Protein AF-A0A8R1IGZ4-F1 (afdb_monomer_lite)

Sequence (121 aa):
MLRAINSTIAPVRAASAAASTASTASSTSTTSKRNIPNIVLVDAVRTPFAVSGTLYKDLMAVDLQKEAIKALIERTNLPHEHLDHIVCGTVIQEPRTSNIAREASLLAGVPDKASFIYLTG

Secondary structure (DSSP, 8-state):
---------------------------------TTSPPP-------PPP--TTSTTTT--HHHHHHHHHHHHHHHHT--GGG--EEEEE-SS--TT-S-HHHHHHHHTT--TTSEEEEE--

pLDDT: mean 74.35, std 19.9, range [31.28, 94.12]

Foldseek 3Di:
DDDDDDDDDDDDDDDDDDDPPPPPPPPDPDDDDPPDPDDDDPDADADDDDDAPPPCVPPDPLRRLLVRVLVVCVVVVDDLVPAAEFEDEDADDDPVDPASRVSSCVSNVRDPNHDYHYDYD

Organism: Caenorhabditis japonica (NCBI:txid281687)

Radius of gyration: 30.07 Å; chains: 1; bounding box: 52×89×56 Å

InterPro domains:
  IPR016039 Thiolase-like [G3DSA:3.40.47.10] (30-119)
  IPR016039 Thiolase-like [SSF53901] (34-114)
  IPR020616 Thiolase, N-terminal [PF00108] (39-117)

Structure (mmCIF, N/CA/C/O backbone):
data_AF-A0A8R1IGZ4-F1
#
_entry.id   AF-A0A8R1IGZ4-F1
#
loop_
_atom_site.group_PDB
_atom_site.id
_atom_site.type_symbol
_atom_site.label_atom_id
_atom_site.label_alt_id
_atom_site.label_comp_id
_atom_site.label_asym_id
_atom_site.label_entity_id
_atom_site.label_seq_id
_atom_site.pdbx_PDB_ins_code
_atom_site.Cartn_x
_atom_site.Cartn_y
_atom_site.Cartn_z
_atom_site.occupancy
_atom_site.B_iso_or_equiv
_atom_site.auth_seq_id
_atom_site.auth_comp_id
_atom_site.auth_asym_id
_atom_site.auth_atom_id
_atom_site.pdbx_PDB_model_num
ATOM 1 N N . MET A 1 1 ? 26.902 -72.628 39.130 1.00 42.06 1 MET A N 1
ATOM 2 C CA . MET A 1 1 ? 28.308 -72.896 38.750 1.00 42.06 1 MET A CA 1
ATOM 3 C C . MET A 1 1 ? 28.443 -72.568 37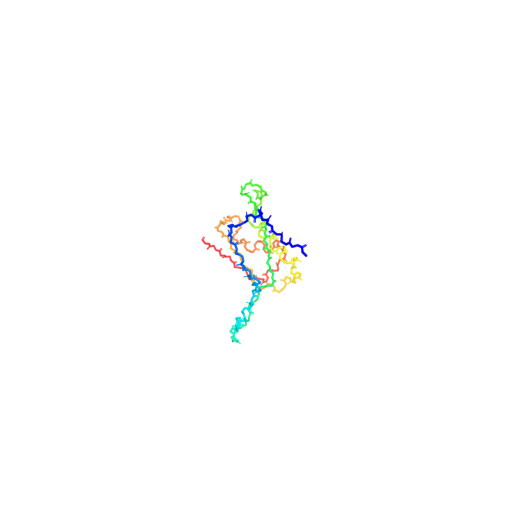.269 1.00 42.06 1 MET A C 1
ATOM 5 O O . MET A 1 1 ? 27.656 -73.110 36.522 1.00 42.06 1 MET A O 1
ATOM 9 N N . LEU A 1 2 ? 29.320 -71.725 36.737 1.00 38.22 2 LEU A N 1
ATOM 10 C CA . LEU A 1 2 ? 30.327 -70.796 37.244 1.00 38.22 2 LEU A CA 1
ATOM 11 C C . LEU A 1 2 ? 30.821 -70.029 35.984 1.00 38.22 2 LEU A C 1
ATOM 13 O O . LEU A 1 2 ? 31.069 -70.683 34.982 1.00 38.22 2 LEU A O 1
ATOM 17 N N . ARG A 1 3 ? 30.944 -68.691 36.061 1.00 33.38 3 ARG A N 1
ATOM 18 C CA . ARG A 1 3 ? 31.902 -67.782 35.362 1.00 33.38 3 ARG A CA 1
ATOM 19 C C . ARG A 1 3 ? 32.203 -68.005 33.855 1.00 33.38 3 ARG A C 1
ATOM 21 O O . ARG A 1 3 ? 32.768 -69.015 33.479 1.00 33.38 3 ARG A O 1
ATOM 28 N N . ALA A 1 4 ? 31.852 -67.100 32.935 1.00 40.25 4 ALA A N 1
ATOM 29 C CA . ALA A 1 4 ? 32.416 -65.756 32.683 1.00 40.25 4 ALA A CA 1
ATOM 30 C C . ALA A 1 4 ? 33.883 -65.732 32.204 1.00 40.25 4 ALA A C 1
ATOM 32 O O . ALA A 1 4 ? 34.766 -65.780 33.052 1.00 40.25 4 ALA A O 1
ATOM 33 N N . ILE A 1 5 ? 34.117 -65.546 30.891 1.00 47.53 5 ILE A N 1
ATOM 34 C CA . ILE A 1 5 ? 35.271 -64.826 30.292 1.00 47.53 5 ILE A CA 1
ATOM 35 C C . ILE A 1 5 ? 34.953 -64.527 28.797 1.00 47.53 5 ILE A C 1
ATOM 37 O O . ILE A 1 5 ? 34.844 -65.461 28.019 1.00 47.53 5 ILE A O 1
ATOM 41 N N . ASN A 1 6 ? 34.517 -63.332 28.370 1.00 33.97 6 ASN A N 1
ATOM 42 C CA . ASN A 1 6 ? 35.238 -62.055 28.197 1.00 33.97 6 ASN A CA 1
ATOM 43 C C . ASN A 1 6 ? 35.821 -61.861 26.772 1.00 33.97 6 ASN A C 1
ATOM 45 O O . ASN A 1 6 ? 36.923 -62.329 26.520 1.00 33.97 6 ASN A O 1
ATOM 49 N N . SER A 1 7 ? 35.130 -61.118 25.886 1.00 38.31 7 SER A N 1
ATOM 50 C CA . SER A 1 7 ? 35.765 -60.243 24.868 1.00 38.31 7 SER A CA 1
ATOM 51 C C . SER A 1 7 ? 34.762 -59.304 24.159 1.00 38.31 7 SER A C 1
ATOM 53 O O . SER A 1 7 ? 34.630 -59.324 22.937 1.00 38.31 7 SER A O 1
ATOM 55 N N . THR A 1 8 ? 34.062 -58.443 24.901 1.00 41.06 8 THR A N 1
ATOM 56 C CA . THR A 1 8 ? 33.462 -57.237 24.299 1.00 41.06 8 THR A CA 1
ATOM 57 C C . THR A 1 8 ? 34.162 -56.032 24.901 1.00 41.06 8 THR A C 1
ATOM 59 O O . THR A 1 8 ? 33.849 -55.600 26.006 1.00 41.06 8 THR A O 1
ATOM 62 N N . ILE A 1 9 ? 35.160 -55.532 24.179 1.00 38.12 9 ILE A N 1
ATOM 63 C CA . ILE A 1 9 ? 35.885 -54.305 24.499 1.00 38.12 9 ILE A CA 1
ATOM 64 C C . ILE A 1 9 ? 35.153 -53.149 23.799 1.00 38.12 9 ILE A C 1
ATOM 66 O O . ILE A 1 9 ? 35.305 -52.940 22.601 1.00 38.12 9 ILE A O 1
ATOM 70 N N . ALA A 1 10 ? 34.340 -52.409 24.549 1.00 44.59 10 ALA A N 1
ATOM 71 C CA . ALA A 1 10 ? 34.232 -50.947 24.412 1.00 44.59 10 ALA A CA 1
ATOM 72 C C . ALA A 1 10 ? 35.273 -50.332 25.393 1.00 44.59 10 ALA A C 1
ATOM 74 O O . ALA A 1 10 ? 35.740 -51.109 26.233 1.00 44.59 10 ALA A O 1
ATOM 75 N N . PRO A 1 11 ? 35.643 -49.023 25.416 1.00 49.69 11 PRO A N 1
ATOM 76 C CA . PRO A 1 11 ? 34.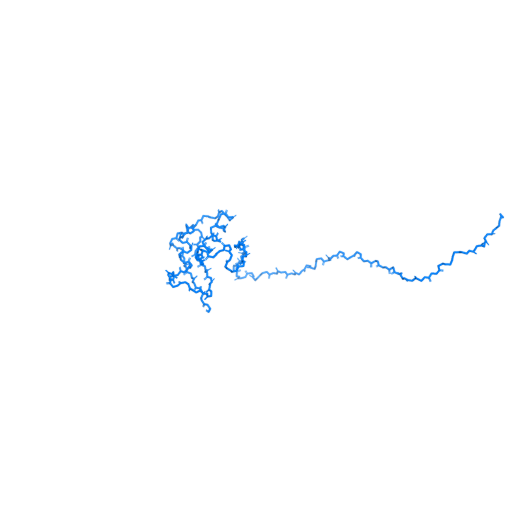872 -47.857 24.941 1.00 49.69 11 PRO A CA 1
ATOM 77 C C . PRO A 1 11 ? 35.686 -46.621 24.451 1.00 49.69 11 PRO A C 1
ATOM 79 O O . PRO A 1 11 ? 36.801 -46.375 24.893 1.00 49.69 11 PRO A O 1
ATOM 82 N N . VAL A 1 12 ? 35.077 -45.724 23.665 1.00 43.19 12 VAL A N 1
ATOM 83 C CA . VAL A 1 12 ? 35.442 -44.284 23.635 1.00 43.19 12 VAL A CA 1
ATOM 84 C C . VAL A 1 12 ? 34.140 -43.494 23.394 1.00 43.19 12 VAL A C 1
ATOM 86 O O . VAL A 1 12 ? 33.557 -43.604 22.327 1.00 43.19 12 VAL A O 1
ATOM 89 N N . ARG A 1 13 ? 33.485 -42.983 24.454 1.00 31.28 13 ARG A N 1
ATOM 90 C CA . ARG A 1 13 ? 33.471 -41.560 24.890 1.00 31.28 13 ARG A CA 1
ATOM 91 C C . ARG A 1 13 ? 32.767 -40.664 23.843 1.00 31.28 13 ARG A C 1
ATOM 93 O O . ARG A 1 13 ? 33.248 -40.565 22.729 1.00 31.28 13 ARG A O 1
ATOM 100 N N . ALA A 1 14 ? 31.638 -40.001 24.100 1.00 35.47 14 ALA A N 1
ATOM 101 C CA . ALA A 1 14 ? 31.243 -39.224 25.278 1.00 35.47 14 ALA A CA 1
ATOM 102 C C . ALA A 1 14 ? 29.694 -39.148 25.380 1.00 35.47 14 ALA A C 1
ATOM 104 O O . ALA A 1 14 ? 29.014 -39.077 24.364 1.00 35.47 14 ALA A O 1
ATOM 105 N N . ALA A 1 15 ? 29.114 -39.387 26.562 1.00 38.91 15 ALA A N 1
ATOM 106 C CA . ALA A 1 15 ? 28.585 -38.368 27.491 1.00 38.91 15 ALA A CA 1
ATOM 107 C C . ALA A 1 15 ? 27.420 -37.544 26.892 1.00 38.91 15 ALA A C 1
ATOM 109 O O . ALA A 1 15 ? 27.626 -36.718 26.016 1.00 38.91 15 ALA A O 1
ATOM 110 N N . SER A 1 16 ? 26.155 -37.853 27.192 1.00 39.03 16 SER A N 1
ATOM 111 C CA . SER A 1 16 ? 25.429 -37.545 28.441 1.00 39.03 16 SER A CA 1
ATOM 112 C C . SER A 1 16 ? 25.278 -36.044 28.721 1.00 39.03 16 SER A C 1
ATOM 114 O O . SER A 1 16 ? 26.231 -35.414 29.167 1.00 39.03 16 SER A O 1
ATOM 116 N N . ALA A 1 17 ? 24.061 -35.533 28.519 1.00 38.81 17 ALA A N 1
ATOM 117 C CA . ALA A 1 17 ? 23.362 -34.496 29.298 1.00 38.81 17 ALA A CA 1
ATOM 118 C C . ALA A 1 17 ? 22.272 -33.914 28.380 1.00 38.81 17 ALA A C 1
ATOM 120 O O . ALA A 1 17 ? 22.564 -33.371 27.325 1.00 38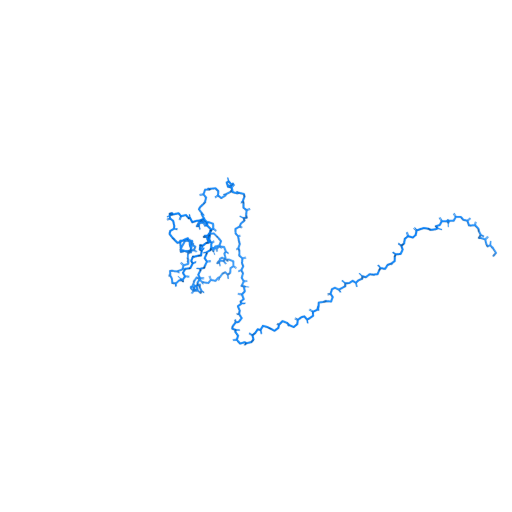.81 17 ALA A O 1
ATOM 121 N N . ALA A 1 18 ? 20.995 -34.209 28.611 1.00 35.88 18 ALA A N 1
ATOM 122 C CA . ALA A 1 18 ? 20.162 -33.437 29.530 1.00 35.88 18 ALA A CA 1
ATOM 123 C C . ALA A 1 18 ? 20.124 -31.946 29.157 1.00 35.88 18 ALA A C 1
ATOM 125 O O . ALA A 1 18 ? 21.031 -31.206 29.511 1.00 35.88 18 ALA A O 1
ATOM 126 N N . ALA A 1 19 ? 19.047 -31.523 28.494 1.00 37.59 19 ALA A N 1
ATOM 127 C CA . ALA A 1 19 ? 18.359 -30.273 28.808 1.00 37.59 19 ALA A CA 1
ATOM 128 C C . ALA A 1 19 ? 17.091 -30.163 27.956 1.00 37.59 19 ALA A C 1
ATOM 130 O O . ALA A 1 19 ? 17.084 -29.657 26.839 1.00 37.59 19 ALA A O 1
ATOM 131 N N . SER A 1 20 ? 15.985 -30.612 28.535 1.00 47.31 20 SER A N 1
ATOM 132 C CA . SER A 1 20 ? 14.718 -29.912 28.405 1.00 47.31 20 SER A CA 1
ATOM 133 C C . SER A 1 20 ? 14.923 -28.457 28.839 1.00 47.31 20 SER A C 1
ATOM 135 O O . SER A 1 20 ? 14.901 -28.155 30.030 1.00 47.31 20 SER A O 1
ATOM 137 N N . THR A 1 21 ? 15.137 -27.553 27.894 1.00 43.84 21 THR A N 1
ATOM 138 C CA . THR A 1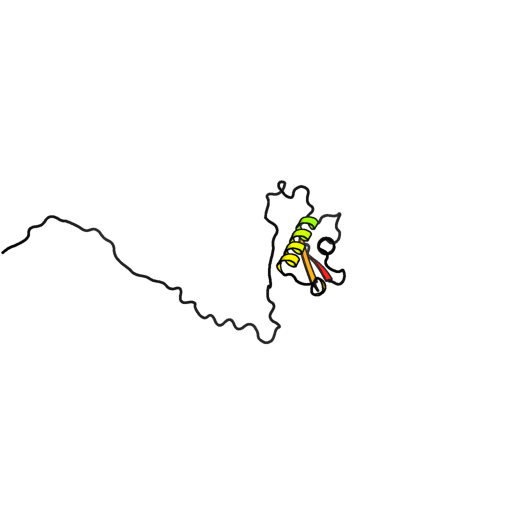 21 ? 14.976 -26.116 28.125 1.00 43.84 21 THR A CA 1
ATOM 139 C C . THR A 1 21 ? 13.654 -25.696 27.514 1.00 43.84 21 THR A C 1
ATOM 141 O O . THR A 1 21 ? 13.569 -25.149 26.419 1.00 43.84 21 THR A O 1
ATOM 144 N N . ALA A 1 22 ? 12.596 -25.973 28.279 1.00 40.06 22 ALA A N 1
ATOM 145 C CA . ALA A 1 22 ? 11.430 -25.113 28.290 1.00 40.06 22 ALA A CA 1
ATOM 146 C C . ALA A 1 22 ? 11.941 -23.673 28.407 1.00 40.06 22 ALA A C 1
ATOM 148 O O . ALA A 1 22 ? 12.613 -23.324 29.380 1.00 40.06 22 ALA A O 1
ATOM 149 N N . SER A 1 23 ? 11.697 -22.858 27.386 1.00 39.72 23 SER A N 1
ATOM 150 C CA . SER A 1 23 ? 11.949 -21.431 27.478 1.00 39.72 23 SER A CA 1
ATOM 151 C C . SER A 1 23 ? 10.976 -20.880 28.512 1.00 39.72 23 SER A C 1
ATOM 153 O O . SER A 1 23 ? 9.799 -20.667 28.221 1.00 39.72 23 SER A O 1
ATOM 155 N N . THR A 1 24 ? 11.466 -20.702 29.736 1.00 38.06 24 THR A N 1
ATOM 156 C CA . THR A 1 24 ? 10.864 -19.845 30.749 1.00 38.06 24 THR A CA 1
ATOM 157 C C . THR A 1 24 ? 10.550 -18.515 30.077 1.00 38.06 24 THR A C 1
ATOM 159 O O . THR A 1 24 ? 11.456 -17.736 29.785 1.00 38.06 24 THR A O 1
ATOM 162 N N . ALA A 1 25 ? 9.273 -18.283 29.774 1.00 49.44 25 ALA A N 1
ATOM 163 C CA . ALA A 1 25 ? 8.789 -16.983 29.357 1.00 49.44 25 ALA A CA 1
ATOM 164 C C . ALA A 1 25 ? 9.035 -16.038 30.534 1.00 49.44 25 ALA A C 1
ATOM 166 O O . ALA A 1 25 ? 8.307 -16.046 31.526 1.00 49.44 25 ALA A O 1
ATOM 167 N N . SER A 1 26 ? 10.129 -15.286 30.457 1.00 37.31 26 SER A N 1
ATOM 168 C CA . SER A 1 26 ? 10.418 -14.210 31.386 1.00 37.31 26 SER A CA 1
ATOM 169 C C . SER A 1 26 ? 9.262 -13.223 31.306 1.00 37.31 26 SER A C 1
ATOM 171 O O . SER A 1 26 ? 9.045 -12.592 30.270 1.00 37.31 26 SER A O 1
ATOM 173 N N . SER A 1 27 ? 8.503 -13.107 32.390 1.00 50.16 27 SER A N 1
ATOM 174 C CA . SER A 1 27 ? 7.488 -12.080 32.574 1.00 50.16 27 SER A CA 1
ATOM 175 C C . SER A 1 27 ? 8.176 -10.717 32.669 1.00 50.16 27 SER A C 1
ATOM 177 O O . SER A 1 27 ? 8.443 -10.208 33.758 1.00 50.16 27 SER A O 1
ATOM 179 N N . THR A 1 28 ? 8.524 -10.140 31.523 1.00 55.12 28 THR A N 1
ATOM 180 C CA . THR A 1 28 ? 8.990 -8.759 31.441 1.00 55.12 28 THR A CA 1
ATOM 181 C C . THR A 1 28 ? 7.773 -7.868 31.634 1.00 55.12 28 THR A C 1
ATOM 183 O O . THR A 1 28 ? 6.848 -7.878 30.826 1.00 55.12 28 THR A O 1
ATOM 186 N N . SER A 1 29 ? 7.743 -7.120 32.734 1.00 52.88 29 SER A N 1
ATOM 187 C CA . SER A 1 29 ? 6.675 -6.173 3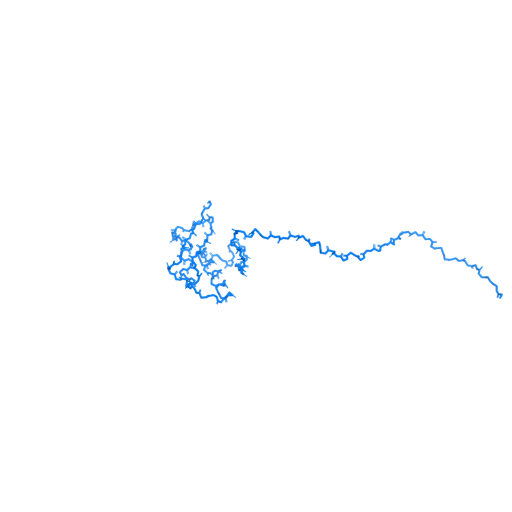3.044 1.00 52.88 29 SER A CA 1
ATOM 188 C C . SER A 1 29 ? 6.626 -5.056 31.995 1.00 52.88 29 SER A C 1
ATOM 190 O O . SER A 1 29 ? 7.345 -4.061 32.098 1.00 52.88 29 SER A O 1
ATOM 192 N N . THR A 1 30 ? 5.782 -5.209 30.978 1.00 58.62 30 THR A N 1
ATOM 193 C CA . THR A 1 30 ? 5.541 -4.196 29.945 1.00 58.62 30 THR A CA 1
ATOM 194 C C . THR A 1 30 ? 4.368 -3.307 30.348 1.00 58.62 30 THR A C 1
ATOM 196 O O . THR A 1 30 ? 3.249 -3.467 29.866 1.00 58.62 30 THR A O 1
ATOM 199 N N . THR A 1 31 ? 4.586 -2.362 31.260 1.00 67.81 31 THR A N 1
ATOM 200 C CA . THR A 1 31 ? 3.603 -1.292 31.492 1.00 67.81 31 THR A CA 1
ATOM 201 C C . THR A 1 31 ? 3.727 -0.241 30.394 1.00 67.81 31 THR A C 1
ATOM 203 O O . THR A 1 31 ? 4.715 0.495 30.354 1.00 67.81 31 THR A O 1
ATOM 206 N N . SER A 1 32 ? 2.728 -0.145 29.512 1.00 74.31 32 SER A N 1
ATOM 207 C CA . SER A 1 32 ? 2.585 1.016 28.630 1.00 74.31 32 SER A CA 1
ATOM 208 C C . SER A 1 32 ? 2.374 2.283 29.475 1.00 74.31 32 SER A C 1
ATOM 210 O O . SER A 1 32 ? 1.817 2.243 30.578 1.00 74.31 32 SER A O 1
ATOM 212 N N . LYS A 1 33 ? 2.888 3.427 29.008 1.00 76.88 33 LYS A N 1
ATOM 213 C CA . LYS A 1 33 ? 2.780 4.706 29.727 1.00 76.88 33 LYS A CA 1
ATOM 214 C C . LYS A 1 33 ? 1.299 5.064 29.904 1.00 76.88 33 LYS A C 1
ATOM 216 O O . LYS A 1 33 ? 0.625 5.381 28.937 1.00 76.88 33 LYS A O 1
ATOM 221 N N . ARG A 1 34 ? 0.812 5.072 31.151 1.00 74.19 34 ARG A N 1
ATOM 222 C CA . ARG A 1 34 ? -0.618 5.242 31.492 1.00 74.19 3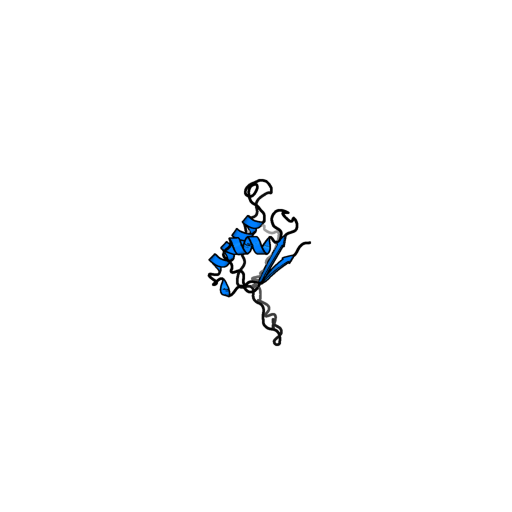4 ARG A CA 1
ATOM 223 C C . ARG A 1 34 ? -1.227 6.617 31.166 1.00 74.19 34 ARG A C 1
ATOM 225 O O . ARG A 1 34 ? -2.423 6.781 31.346 1.00 74.19 34 ARG A O 1
ATOM 232 N N . ASN A 1 35 ? -0.425 7.598 30.741 1.00 82.38 35 ASN A N 1
ATOM 233 C CA . ASN A 1 35 ? -0.865 8.985 30.524 1.00 82.38 35 ASN A CA 1
ATOM 234 C C . ASN A 1 35 ? -0.888 9.403 29.038 1.00 82.38 35 ASN A C 1
ATOM 236 O O . ASN A 1 35 ? -0.948 10.586 28.727 1.00 82.38 35 ASN A O 1
ATOM 240 N N . ILE A 1 36 ? -0.766 8.448 28.112 1.00 87.06 36 ILE A N 1
ATOM 241 C CA . ILE A 1 36 ? -0.850 8.682 26.664 1.00 87.06 36 ILE A CA 1
ATOM 242 C C . ILE A 1 36 ? -1.840 7.651 26.110 1.00 87.06 36 ILE A C 1
ATOM 244 O O . ILE A 1 36 ? -1.783 6.495 26.542 1.00 87.06 36 ILE A O 1
ATOM 248 N N . PRO A 1 37 ? -2.751 8.021 25.191 1.00 86.62 37 PRO A N 1
ATOM 249 C CA . PRO A 1 37 ? -3.591 7.036 24.521 1.00 86.62 37 PRO A CA 1
ATOM 250 C C . PRO A 1 37 ? -2.717 5.984 23.825 1.00 86.62 37 PRO A C 1
ATOM 252 O O . PRO A 1 37 ? -1.743 6.310 23.146 1.00 86.62 37 PRO A O 1
ATOM 255 N N . ASN A 1 38 ? -3.049 4.708 24.016 1.00 87.81 38 ASN A N 1
ATOM 256 C CA . ASN A 1 38 ? -2.317 3.618 23.383 1.00 87.81 38 ASN A CA 1
ATOM 257 C C . ASN A 1 38 ? -2.606 3.611 21.876 1.00 87.81 38 ASN A C 1
ATOM 259 O O . ASN A 1 38 ? -3.764 3.643 21.465 1.00 87.81 38 ASN A O 1
ATOM 263 N N . ILE A 1 39 ? -1.551 3.524 21.069 1.00 89.94 39 ILE A N 1
ATOM 264 C CA . ILE A 1 39 ? -1.643 3.367 19.616 1.00 89.94 39 ILE A CA 1
ATOM 265 C C . ILE A 1 39 ? -1.450 1.888 19.302 1.00 89.94 39 ILE A C 1
ATOM 267 O O . ILE A 1 39 ? -0.496 1.270 19.780 1.00 89.94 39 ILE A O 1
ATOM 271 N N . VAL A 1 40 ? -2.359 1.323 18.513 1.00 91.56 40 VAL A N 1
ATOM 272 C CA . VAL A 1 40 ? -2.347 -0.093 18.140 1.00 91.56 40 VAL A CA 1
ATOM 273 C C . VAL A 1 40 ? -2.329 -0.239 16.624 1.00 91.56 40 VAL A C 1
ATOM 275 O O . VAL A 1 40 ? -2.982 0.521 15.912 1.00 91.56 40 VAL A O 1
ATOM 278 N N . LEU A 1 41 ? -1.576 -1.222 16.130 1.00 91.19 41 LEU A N 1
ATOM 279 C CA . LEU A 1 41 ? -1.632 -1.642 14.734 1.00 91.19 41 LEU A CA 1
ATOM 280 C C . LEU A 1 41 ? -2.737 -2.691 14.604 1.00 91.19 41 LEU A C 1
ATOM 282 O O . LEU A 1 41 ? -2.619 -3.769 15.180 1.00 91.19 41 LEU A O 1
ATOM 286 N N . VAL A 1 42 ? -3.802 -2.360 13.875 1.00 91.38 42 VAL A N 1
ATOM 287 C CA . VAL A 1 42 ? -4.935 -3.274 13.665 1.00 91.38 42 VAL A CA 1
ATOM 288 C C . VAL A 1 42 ? -4.556 -4.360 12.667 1.00 91.38 42 VAL A C 1
ATOM 290 O O . VAL A 1 42 ? -4.664 -5.545 12.968 1.00 91.38 42 VAL A O 1
ATOM 293 N N . ASP A 1 43 ? -4.094 -3.949 11.486 1.00 91.94 43 ASP A N 1
ATOM 294 C CA . ASP A 1 43 ? -3.736 -4.855 10.405 1.00 91.94 43 ASP A CA 1
ATOM 295 C C . ASP A 1 43 ? -2.750 -4.202 9.430 1.00 91.94 43 ASP A C 1
ATOM 297 O O . ASP A 1 43 ? -2.590 -2.979 9.412 1.00 91.94 43 ASP A O 1
ATOM 301 N N . ALA A 1 44 ? -2.087 -5.023 8.619 1.00 92.44 44 ALA A N 1
ATOM 302 C CA . ALA A 1 44 ? -1.159 -4.572 7.594 1.00 92.44 44 ALA A CA 1
ATOM 303 C C . ALA A 1 44 ? -1.200 -5.488 6.368 1.00 92.44 44 ALA A C 1
ATOM 305 O O . ALA A 1 44 ? -1.221 -6.717 6.473 1.00 92.44 44 ALA A O 1
ATOM 306 N N . VAL A 1 45 ? -1.133 -4.875 5.188 1.00 93.56 45 VAL A N 1
ATOM 307 C CA . VAL A 1 45 ? -1.054 -5.569 3.899 1.00 93.56 45 VAL A CA 1
ATOM 308 C C . VAL A 1 45 ? 0.097 -5.017 3.073 1.00 93.56 45 VAL A C 1
ATOM 310 O O . VAL A 1 45 ? 0.579 -3.906 3.293 1.00 93.56 45 VAL A O 1
ATOM 313 N N . ARG A 1 46 ? 0.545 -5.814 2.107 1.00 94.12 46 ARG A N 1
ATOM 314 C CA . ARG A 1 46 ? 1.574 -5.424 1.147 1.00 94.12 46 ARG A CA 1
ATOM 315 C C . ARG A 1 46 ? 1.278 -6.042 -0.207 1.00 94.12 46 ARG A C 1
ATOM 317 O O . ARG A 1 46 ? 0.723 -7.138 -0.277 1.00 94.12 46 ARG A O 1
ATOM 324 N N . THR A 1 47 ? 1.735 -5.389 -1.264 1.00 92.62 47 THR A N 1
ATOM 325 C CA . THR A 1 47 ? 1.785 -6.011 -2.583 1.00 92.62 47 THR A CA 1
ATOM 326 C C . THR A 1 47 ? 2.897 -7.075 -2.623 1.00 92.62 47 THR A C 1
ATOM 328 O O . THR A 1 47 ? 3.891 -6.993 -1.885 1.00 92.62 47 THR A O 1
ATOM 331 N N . PRO A 1 48 ? 2.747 -8.135 -3.433 1.00 92.06 48 PRO A N 1
ATOM 332 C CA . PRO A 1 48 ? 3.827 -9.084 -3.678 1.00 92.06 48 PRO A CA 1
ATOM 333 C C . PRO A 1 48 ? 5.037 -8.375 -4.290 1.00 92.06 48 PRO A C 1
ATOM 335 O O . PRO A 1 48 ? 4.877 -7.577 -5.208 1.00 92.06 48 PRO A O 1
ATOM 338 N N . PHE A 1 49 ? 6.246 -8.677 -3.817 1.00 92.38 49 PHE A N 1
ATOM 339 C CA . PHE A 1 49 ? 7.461 -8.119 -4.405 1.00 92.38 49 PHE A CA 1
ATOM 340 C C . PHE A 1 49 ? 7.782 -8.842 -5.712 1.00 92.38 49 PHE A C 1
ATOM 342 O O . PHE A 1 49 ? 7.852 -10.070 -5.742 1.00 92.38 49 PHE A O 1
ATOM 349 N N . ALA A 1 50 ? 7.990 -8.073 -6.777 1.00 91.00 50 ALA A N 1
ATOM 350 C CA . ALA A 1 50 ? 8.396 -8.575 -8.081 1.00 91.00 50 ALA A CA 1
ATOM 351 C C . ALA A 1 50 ? 9.693 -7.894 -8.520 1.00 91.00 50 ALA A C 1
ATOM 353 O O . ALA A 1 50 ? 10.002 -6.781 -8.091 1.00 91.00 50 ALA A O 1
ATOM 354 N N . VAL A 1 51 ? 10.447 -8.563 -9.390 1.00 92.12 51 VAL A N 1
ATOM 355 C CA . VAL A 1 51 ? 11.666 -7.995 -9.975 1.00 92.12 51 VAL A CA 1
ATOM 356 C C . VAL A 1 51 ? 11.283 -6.842 -10.905 1.00 92.12 51 VAL A C 1
ATOM 358 O O . VAL A 1 51 ? 10.367 -6.980 -11.722 1.00 92.12 51 VAL A O 1
ATOM 361 N N . SER A 1 52 ? 11.979 -5.709 -10.801 1.00 87.19 52 SER A N 1
ATOM 362 C CA . SER A 1 52 ? 11.757 -4.552 -11.673 1.00 87.19 52 SER A CA 1
ATOM 363 C C . SER A 1 52 ? 11.815 -4.951 -13.151 1.00 87.19 52 SER A C 1
ATOM 365 O O . SER A 1 52 ? 12.712 -5.679 -13.569 1.00 87.19 52 SER A O 1
ATOM 367 N N . GLY A 1 53 ? 10.840 -4.492 -13.938 1.00 85.94 53 GLY A N 1
ATOM 368 C CA . GLY A 1 53 ? 10.719 -4.831 -15.362 1.00 85.94 53 GLY A CA 1
ATOM 369 C C . GLY A 1 53 ? 9.988 -6.145 -15.666 1.00 85.94 53 GLY A C 1
ATOM 370 O O . GLY A 1 53 ? 9.866 -6.501 -16.835 1.00 85.94 53 GLY A O 1
ATOM 371 N N . THR A 1 54 ? 9.480 -6.856 -14.651 1.00 90.94 54 THR A N 1
ATOM 372 C CA . THR A 1 54 ? 8.698 -8.091 -14.844 1.00 90.94 54 THR A CA 1
ATOM 373 C C . THR A 1 54 ? 7.187 -7.838 -14.735 1.00 90.94 54 THR A C 1
ATOM 375 O O . THR A 1 54 ? 6.595 -7.259 -15.642 1.00 90.94 54 THR A O 1
ATOM 378 N N . LEU A 1 55 ? 6.556 -8.248 -13.630 1.00 89.12 55 LEU A N 1
ATOM 379 C CA . LEU A 1 55 ? 5.100 -8.298 -13.443 1.00 89.12 55 LEU A CA 1
ATOM 380 C C . LEU A 1 55 ? 4.427 -6.921 -13.389 1.00 89.12 55 LEU A C 1
ATOM 382 O O . LEU A 1 55 ? 3.286 -6.789 -13.812 1.00 89.12 55 LEU A O 1
ATOM 386 N N . TYR A 1 56 ? 5.125 -5.898 -12.890 1.00 89.81 56 TYR A N 1
ATOM 387 C CA . TYR A 1 56 ? 4.568 -4.552 -12.698 1.00 89.81 56 TYR A CA 1
ATOM 388 C C . TYR A 1 56 ? 5.106 -3.526 -13.697 1.00 89.81 56 TYR A C 1
ATOM 390 O O . TYR A 1 56 ? 5.055 -2.332 -13.433 1.00 89.81 56 TYR A O 1
ATOM 398 N N . LYS A 1 57 ? 5.665 -3.971 -14.828 1.00 88.50 57 LYS A N 1
ATOM 399 C CA . LYS A 1 57 ? 6.325 -3.072 -15.788 1.00 88.50 57 LYS A CA 1
ATOM 400 C C . LYS A 1 57 ? 5.377 -2.030 -16.404 1.00 88.50 57 LYS A C 1
ATOM 402 O O . LYS A 1 57 ? 5.819 -0.936 -16.725 1.00 88.50 57 LYS A O 1
ATOM 407 N N . ASP A 1 58 ? 4.103 -2.391 -16.564 1.00 90.06 58 ASP A N 1
ATOM 408 C CA . ASP A 1 58 ? 3.083 -1.563 -17.218 1.00 90.06 58 ASP A CA 1
ATOM 409 C C . ASP A 1 58 ? 2.220 -0.798 -16.196 1.00 90.06 58 ASP A C 1
ATOM 411 O O . ASP A 1 58 ? 1.321 -0.057 -16.586 1.00 90.06 58 ASP A O 1
ATOM 415 N N . LEU A 1 59 ? 2.466 -0.987 -14.892 1.00 88.50 59 LEU A N 1
ATOM 416 C CA . LEU A 1 59 ? 1.706 -0.349 -13.817 1.00 88.50 59 LEU A CA 1
ATOM 417 C C . LEU A 1 59 ? 2.437 0.875 -13.278 1.00 88.50 59 LEU A C 1
ATOM 419 O O . LEU A 1 59 ? 3.662 0.881 -13.135 1.00 88.50 59 LEU A O 1
ATOM 423 N N . MET A 1 60 ? 1.666 1.893 -12.906 1.00 87.69 60 MET A N 1
ATOM 424 C CA . MET A 1 60 ? 2.202 3.071 -12.238 1.00 87.69 60 MET A CA 1
ATOM 425 C C . MET A 1 60 ? 2.342 2.819 -10.731 1.00 87.69 60 MET A C 1
ATOM 427 O O . MET A 1 60 ? 1.660 1.976 -10.143 1.00 87.69 60 MET A O 1
ATOM 431 N N . ALA A 1 61 ? 3.194 3.604 -10.065 1.00 87.50 61 ALA A N 1
ATOM 432 C CA . ALA A 1 61 ? 3.335 3.544 -8.608 1.00 87.50 61 ALA A CA 1
ATOM 433 C C . ALA A 1 61 ? 1.997 3.795 -7.883 1.00 87.50 61 ALA A C 1
ATOM 435 O O . ALA A 1 61 ? 1.724 3.175 -6.856 1.00 87.50 61 ALA A O 1
ATOM 436 N N . VAL A 1 62 ? 1.143 4.655 -8.453 1.00 89.69 62 VAL A N 1
ATOM 437 C CA . VAL A 1 62 ? -0.213 4.924 -7.952 1.00 89.69 62 VAL A CA 1
ATOM 438 C C . VAL A 1 62 ? -1.092 3.676 -8.004 1.00 89.69 62 VAL A C 1
ATOM 440 O O . VAL A 1 62 ? -1.802 3.405 -7.041 1.00 89.69 62 VAL A O 1
ATOM 443 N N . ASP A 1 63 ? -1.011 2.877 -9.070 1.00 90.50 63 ASP A N 1
ATOM 444 C CA . ASP A 1 63 ? -1.830 1.668 -9.216 1.00 90.50 63 ASP A CA 1
ATOM 445 C C . ASP A 1 63 ? -1.472 0.619 -8.162 1.00 90.50 63 ASP A C 1
ATOM 447 O O . ASP A 1 63 ? -2.353 -0.005 -7.567 1.00 90.50 63 ASP A O 1
ATOM 451 N N . LEU A 1 64 ? -0.174 0.468 -7.882 1.00 91.00 64 LEU A N 1
ATOM 452 C CA . LEU A 1 64 ? 0.314 -0.426 -6.833 1.00 91.00 64 LEU A CA 1
ATOM 453 C C . LEU A 1 64 ? -0.130 0.038 -5.441 1.00 91.00 64 LEU A C 1
ATOM 455 O O . LEU A 1 64 ? -0.505 -0.788 -4.607 1.00 91.00 64 LEU A O 1
ATOM 459 N N . GLN A 1 65 ? -0.110 1.348 -5.185 1.00 89.94 65 GLN A N 1
ATOM 460 C CA . GLN A 1 65 ? -0.578 1.904 -3.915 1.00 89.94 65 GLN A CA 1
ATOM 461 C C . GLN A 1 65 ? -2.091 1.778 -3.749 1.00 89.94 65 GLN A C 1
ATOM 463 O O . GLN A 1 65 ? -2.545 1.366 -2.683 1.00 89.94 65 GLN A O 1
ATOM 468 N N . LYS A 1 66 ? -2.865 2.058 -4.802 1.00 91.44 66 LYS A N 1
ATOM 469 C CA . LYS A 1 66 ? -4.317 1.849 -4.835 1.00 91.44 66 LYS A CA 1
ATOM 470 C C . LYS A 1 66 ? -4.660 0.416 -4.449 1.00 91.44 66 LYS A C 1
ATOM 472 O O . LYS A 1 66 ? -5.533 0.200 -3.615 1.00 91.44 66 LYS A O 1
ATOM 477 N N . GLU A 1 67 ? -3.972 -0.561 -5.038 1.00 92.75 67 GLU A N 1
ATOM 478 C CA . GLU A 1 67 ? -4.244 -1.971 -4.763 1.00 92.75 67 GLU A CA 1
ATOM 479 C C . GLU A 1 67 ? -3.904 -2.358 -3.320 1.00 92.75 67 GLU A C 1
ATOM 481 O O . GLU A 1 67 ? -4.665 -3.079 -2.678 1.00 92.75 67 GLU A O 1
ATOM 486 N N . ALA A 1 68 ? -2.812 -1.818 -2.769 1.00 92.12 68 ALA A N 1
ATOM 487 C CA . ALA A 1 68 ? -2.471 -2.010 -1.362 1.00 92.12 68 ALA A CA 1
ATOM 488 C C . ALA A 1 68 ? -3.533 -1.416 -0.419 1.00 92.12 68 ALA A C 1
ATOM 490 O O . ALA A 1 68 ? -3.947 -2.080 0.531 1.00 92.12 68 ALA A O 1
ATOM 491 N N . ILE A 1 69 ? -3.998 -0.190 -0.685 1.00 90.31 69 ILE A N 1
ATOM 492 C CA . ILE A 1 69 ? -5.026 0.483 0.125 1.00 90.31 69 ILE A CA 1
ATOM 493 C C . ILE A 1 69 ? -6.352 -0.279 0.039 1.00 90.31 69 ILE A C 1
ATOM 495 O O . ILE A 1 69 ? -6.961 -0.574 1.066 1.00 90.31 69 ILE A O 1
ATOM 499 N N . LYS A 1 70 ? -6.769 -0.664 -1.170 1.00 91.38 70 LYS A N 1
ATOM 500 C CA . LYS A 1 70 ? -7.999 -1.430 -1.398 1.00 91.38 70 LYS A CA 1
ATOM 501 C C . LYS A 1 70 ? -7.975 -2.764 -0.654 1.00 91.38 70 LYS A C 1
ATOM 503 O O . LYS A 1 70 ? -8.914 -3.066 0.074 1.00 91.38 70 LYS A O 1
ATOM 508 N N . ALA A 1 71 ? -6.874 -3.510 -0.749 1.00 92.50 71 ALA A N 1
ATOM 509 C CA . ALA A 1 71 ? -6.713 -4.773 -0.033 1.00 92.50 71 ALA A CA 1
ATOM 510 C C . ALA A 1 71 ? -6.742 -4.594 1.497 1.00 92.50 71 ALA A C 1
ATOM 512 O O . ALA A 1 71 ? -7.248 -5.464 2.205 1.00 92.50 71 ALA A O 1
ATOM 513 N N . LEU A 1 72 ? -6.223 -3.475 2.022 1.00 91.25 72 LEU A N 1
ATOM 514 C CA . LEU A 1 72 ? -6.278 -3.175 3.456 1.00 91.25 72 LEU A CA 1
ATOM 515 C C . LEU A 1 72 ? -7.719 -2.940 3.910 1.00 91.25 72 LEU A C 1
ATOM 517 O O . LEU A 1 72 ? -8.141 -3.489 4.929 1.00 91.25 72 LEU A O 1
ATOM 521 N N . ILE A 1 73 ? -8.472 -2.142 3.151 1.00 89.69 73 ILE A N 1
ATOM 522 C CA . ILE A 1 73 ? -9.872 -1.823 3.448 1.00 89.69 73 ILE A CA 1
ATOM 523 C C . ILE A 1 73 ? -10.730 -3.089 3.358 1.00 89.69 73 ILE A C 1
ATOM 525 O O . ILE A 1 73 ? -11.495 -3.373 4.276 1.00 89.69 73 ILE A O 1
ATOM 529 N N . GLU A 1 74 ? -10.548 -3.897 2.311 1.00 90.81 74 GLU A N 1
ATOM 530 C CA . GLU A 1 74 ? -11.262 -5.168 2.132 1.00 90.81 74 GLU A CA 1
ATOM 531 C C . GLU A 1 74 ? -10.987 -6.151 3.279 1.00 90.81 74 GLU A C 1
ATOM 533 O O . GLU A 1 74 ? -11.904 -6.811 3.766 1.00 90.81 74 GLU A O 1
ATOM 538 N N . ARG A 1 75 ? -9.737 -6.233 3.748 1.00 91.75 75 ARG A N 1
ATOM 539 C CA . ARG A 1 75 ? -9.345 -7.157 4.819 1.00 91.75 75 ARG A CA 1
ATOM 540 C C . ARG A 1 75 ? -9.798 -6.697 6.206 1.00 91.75 75 ARG A C 1
ATOM 542 O O . ARG A 1 75 ? -10.152 -7.530 7.037 1.00 91.75 75 ARG A O 1
ATOM 549 N N . THR A 1 76 ? -9.797 -5.390 6.453 1.00 89.25 76 THR A N 1
ATOM 550 C CA . THR A 1 76 ? -10.235 -4.808 7.733 1.00 89.25 76 THR A CA 1
ATOM 551 C C . THR A 1 76 ? -11.748 -4.594 7.806 1.00 89.25 76 THR A C 1
ATOM 553 O O . THR A 1 76 ? -12.282 -4.457 8.906 1.00 89.25 76 THR A O 1
ATOM 556 N N . ASN A 1 77 ? -12.443 -4.602 6.661 1.00 87.50 77 ASN A N 1
ATOM 557 C CA . ASN A 1 77 ? -13.881 -4.356 6.521 1.00 87.50 77 ASN A CA 1
ATOM 558 C C . ASN A 1 77 ? -14.345 -3.072 7.243 1.00 87.50 77 ASN A C 1
ATOM 560 O O . ASN A 1 77 ? -15.437 -3.013 7.811 1.00 87.50 77 ASN A O 1
ATOM 564 N N . LEU A 1 78 ? -13.479 -2.054 7.265 1.00 83.56 78 LEU A N 1
ATOM 565 C CA . LEU A 1 78 ? -13.754 -0.770 7.900 1.00 83.56 78 LEU A CA 1
ATOM 566 C C . LEU A 1 78 ? -14.529 0.140 6.940 1.00 83.56 78 LEU A C 1
ATOM 568 O O . LEU A 1 78 ? -14.192 0.207 5.755 1.00 83.56 78 LEU A O 1
ATOM 572 N N . PRO A 1 79 ? -15.539 0.885 7.423 1.00 83.62 79 PRO A N 1
ATOM 573 C CA . PRO A 1 79 ? -16.202 1.881 6.600 1.00 83.62 79 PRO A CA 1
ATOM 574 C C . PRO A 1 79 ? -15.237 3.038 6.314 1.00 83.62 79 PRO A C 1
ATOM 576 O O . PRO A 1 79 ? -14.516 3.509 7.196 1.00 83.62 79 PRO A O 1
ATOM 579 N N . HIS A 1 80 ? -15.261 3.525 5.075 1.00 79.62 80 HIS A N 1
ATOM 580 C CA . HIS A 1 80 ? -14.341 4.554 4.587 1.00 79.62 80 HIS A CA 1
ATOM 581 C C . HIS A 1 80 ? -14.404 5.879 5.374 1.00 79.62 80 HIS A C 1
ATOM 583 O O . HIS A 1 80 ? -13.461 6.662 5.339 1.00 79.62 80 HIS A O 1
ATOM 589 N N . GLU A 1 81 ? -15.495 6.131 6.103 1.00 82.12 81 GLU A N 1
ATOM 590 C CA . GLU A 1 81 ? -15.707 7.342 6.908 1.00 82.12 81 GLU A CA 1
ATOM 591 C C . GLU A 1 81 ? -14.823 7.428 8.160 1.00 82.12 81 GLU A C 1
ATOM 593 O O . GLU A 1 81 ? -14.645 8.519 8.696 1.00 82.12 81 GLU A O 1
ATOM 598 N N . HIS A 1 82 ? -14.268 6.308 8.635 1.00 83.50 82 HIS A N 1
ATOM 599 C CA . HIS A 1 82 ? -13.380 6.287 9.805 1.00 83.50 82 HIS A CA 1
ATOM 600 C C . HIS A 1 82 ? -11.906 6.558 9.463 1.00 83.50 82 HIS A C 1
ATOM 602 O O . HIS A 1 82 ? -11.058 6.547 10.354 1.00 83.50 82 HIS A O 1
ATOM 608 N N . LEU A 1 83 ? -11.578 6.775 8.186 1.00 84.06 83 LEU A N 1
ATOM 609 C CA . LEU A 1 83 ? -10.217 7.079 7.751 1.00 84.06 83 LEU A CA 1
ATOM 610 C C . LEU A 1 83 ? -9.973 8.593 7.790 1.00 84.06 83 LEU A C 1
ATOM 612 O O . LEU A 1 83 ? -10.328 9.313 6.861 1.00 84.06 83 LEU A O 1
ATOM 616 N N . ASP A 1 84 ? -9.330 9.072 8.855 1.00 87.44 84 ASP A N 1
ATOM 617 C CA . ASP A 1 84 ? -9.008 10.499 9.005 1.00 87.44 84 ASP A CA 1
ATOM 618 C C . ASP A 1 84 ? -7.751 10.912 8.227 1.00 87.44 84 ASP A C 1
ATOM 620 O O . ASP A 1 84 ? -7.683 12.006 7.663 1.00 87.44 84 ASP A O 1
ATOM 624 N N . HIS A 1 85 ? -6.741 10.039 8.199 1.00 86.69 85 HIS A N 1
ATOM 625 C CA . HIS A 1 85 ? -5.420 10.345 7.659 1.00 86.69 85 HIS A CA 1
ATOM 626 C C . HIS A 1 85 ? -4.875 9.203 6.808 1.00 86.69 85 HIS A C 1
ATOM 628 O O . HIS A 1 85 ? -4.835 8.054 7.249 1.00 86.69 85 HIS A O 1
ATOM 634 N N . ILE A 1 86 ? -4.373 9.545 5.620 1.00 87.25 86 ILE A N 1
ATOM 635 C CA . ILE A 1 86 ? -3.619 8.625 4.767 1.00 87.25 86 ILE A CA 1
ATOM 636 C C . ILE A 1 86 ? -2.255 9.236 4.486 1.00 87.25 86 ILE A C 1
ATOM 638 O O . ILE A 1 86 ? -2.138 10.364 3.999 1.00 87.25 86 ILE A O 1
ATOM 642 N N . VAL A 1 87 ? -1.218 8.471 4.815 1.00 88.56 87 VAL A N 1
ATOM 643 C CA . VAL A 1 87 ? 0.173 8.857 4.611 1.00 88.56 87 VAL A CA 1
ATOM 644 C C . VAL A 1 87 ? 0.812 7.856 3.664 1.00 88.56 87 VAL A C 1
ATOM 646 O O . VAL A 1 87 ? 0.868 6.664 3.969 1.00 88.56 87 VAL A O 1
ATOM 649 N N . CYS A 1 88 ? 1.311 8.337 2.528 1.00 87.50 88 CYS A N 1
ATOM 650 C CA . CYS A 1 88 ? 2.053 7.508 1.580 1.00 87.50 88 CYS A CA 1
ATOM 651 C C . CYS A 1 88 ? 3.466 8.061 1.394 1.00 87.50 88 CYS A C 1
ATOM 653 O O . CYS A 1 88 ? 3.663 9.268 1.246 1.00 87.50 88 CYS A O 1
ATOM 655 N N . GLY A 1 89 ? 4.447 7.159 1.390 1.00 87.25 89 GLY A N 1
ATOM 656 C CA . GLY A 1 89 ? 5.838 7.471 1.082 1.00 87.25 89 GLY A CA 1
ATOM 657 C C . GLY A 1 89 ? 6.246 6.833 -0.238 1.00 87.25 89 GLY A C 1
ATOM 658 O O . GLY A 1 89 ? 5.991 5.650 -0.465 1.00 87.25 89 GLY A O 1
ATOM 659 N N . THR A 1 90 ? 6.895 7.601 -1.106 1.00 86.00 90 THR A N 1
ATOM 660 C CA . THR A 1 90 ? 7.622 7.064 -2.265 1.00 86.00 90 THR A CA 1
ATOM 661 C C . THR A 1 90 ? 8.810 7.960 -2.576 1.00 86.00 90 THR A C 1
ATOM 663 O O . THR A 1 90 ? 8.788 9.165 -2.335 1.00 86.00 90 THR A O 1
ATOM 666 N N . VAL A 1 91 ? 9.869 7.331 -3.077 1.00 88.12 91 VAL A N 1
ATOM 667 C CA . VAL A 1 91 ? 11.152 7.984 -3.348 1.00 88.12 91 VAL A CA 1
ATOM 668 C C . VAL A 1 91 ? 11.157 8.582 -4.752 1.00 88.12 91 VAL A C 1
ATOM 670 O O . VAL A 1 91 ? 11.511 9.739 -4.940 1.00 88.12 91 VAL A O 1
ATOM 673 N N . ILE A 1 92 ? 10.724 7.807 -5.750 1.00 84.62 92 ILE A N 1
ATOM 674 C CA . ILE A 1 92 ? 10.637 8.269 -7.136 1.00 84.62 92 ILE A CA 1
ATOM 675 C C . ILE A 1 92 ? 9.221 8.784 -7.361 1.00 84.62 92 ILE A C 1
ATOM 677 O O . ILE A 1 92 ? 8.251 8.028 -7.259 1.00 84.62 92 ILE A O 1
ATOM 681 N N . GLN A 1 93 ? 9.114 10.083 -7.630 1.00 80.12 93 GLN A N 1
ATOM 682 C CA . GLN A 1 93 ? 7.843 10.713 -7.953 1.00 80.12 93 GLN A CA 1
ATOM 683 C C . GLN A 1 93 ? 7.545 10.574 -9.437 1.00 80.12 93 GLN A C 1
ATOM 685 O O . GLN A 1 93 ? 8.414 10.788 -10.282 1.00 80.12 93 GLN A O 1
ATOM 690 N N . GLU A 1 94 ? 6.289 10.283 -9.742 1.00 80.44 94 GLU A N 1
ATOM 691 C CA . GLU A 1 94 ? 5.785 10.332 -11.102 1.00 80.44 94 GLU A CA 1
ATOM 692 C C . GLU A 1 94 ? 5.257 11.750 -11.391 1.00 80.44 94 GLU A C 1
ATOM 694 O O . GLU A 1 94 ? 4.326 12.196 -10.715 1.00 80.44 94 GLU A O 1
ATOM 699 N N . PRO A 1 95 ? 5.798 12.478 -12.387 1.00 76.44 95 PRO A N 1
ATOM 700 C CA . PRO A 1 95 ? 5.422 13.871 -12.653 1.00 76.44 95 PRO A CA 1
ATOM 701 C C . PRO A 1 95 ? 3.969 14.039 -13.112 1.00 76.44 95 PRO A C 1
ATOM 703 O O . PRO A 1 95 ? 3.415 15.132 -13.018 1.00 76.44 95 PRO A O 1
ATOM 706 N N . ARG A 1 96 ? 3.334 12.970 -13.609 1.00 77.38 96 ARG A N 1
ATOM 707 C CA . ARG A 1 96 ? 1.918 12.987 -14.009 1.00 77.38 96 ARG A CA 1
ATOM 708 C C . ARG A 1 96 ? 0.959 13.043 -12.822 1.00 77.38 96 ARG A C 1
ATOM 710 O O . ARG A 1 96 ? -0.196 13.413 -13.000 1.00 77.38 96 ARG A O 1
ATOM 717 N N . THR A 1 97 ? 1.421 12.690 -11.626 1.00 75.19 97 THR A N 1
ATOM 718 C CA . THR A 1 97 ? 0.591 12.585 -10.422 1.00 75.19 97 THR A CA 1
ATOM 719 C C . THR A 1 97 ? 1.175 13.482 -9.339 1.00 75.19 97 THR A C 1
ATOM 721 O O . THR A 1 97 ? 2.103 13.093 -8.637 1.00 75.19 97 THR A O 1
ATOM 724 N N . SER A 1 98 ? 0.631 14.696 -9.201 1.00 71.06 98 SER A N 1
ATOM 725 C CA . SER A 1 98 ? 1.162 15.701 -8.265 1.00 71.06 98 SER A CA 1
ATOM 726 C C . SER A 1 98 ? 1.093 15.258 -6.800 1.00 71.06 98 SER A C 1
ATOM 728 O O . SER A 1 98 ? 1.930 15.675 -6.006 1.00 71.06 98 SER A O 1
ATOM 730 N N . ASN A 1 99 ? 0.101 14.445 -6.424 1.00 81.12 99 ASN A N 1
ATOM 731 C CA . ASN A 1 99 ? -0.002 13.870 -5.087 1.00 81.12 99 ASN A CA 1
ATOM 732 C C . ASN A 1 99 ? -0.439 12.406 -5.179 1.00 81.12 99 ASN A C 1
ATOM 734 O O . ASN A 1 99 ? -1.627 12.092 -5.212 1.00 81.12 99 ASN A O 1
ATOM 738 N N . ILE A 1 100 ? 0.547 11.513 -5.183 1.00 83.56 100 ILE A N 1
ATOM 739 C CA . ILE A 1 100 ? 0.353 10.065 -5.283 1.00 83.56 100 ILE A CA 1
ATOM 740 C C . ILE A 1 100 ? -0.562 9.522 -4.166 1.00 83.56 100 ILE A C 1
ATOM 742 O O . ILE A 1 100 ? -1.403 8.671 -4.443 1.00 83.56 100 ILE A O 1
ATOM 746 N N . ALA A 1 101 ? -0.470 10.055 -2.938 1.00 84.56 101 ALA A N 1
ATOM 747 C CA . ALA A 1 101 ? -1.311 9.624 -1.816 1.00 84.56 101 ALA A CA 1
ATOM 748 C C . ALA A 1 101 ? -2.797 9.935 -2.054 1.00 84.56 101 ALA A C 1
ATOM 750 O O . ALA A 1 101 ? -3.667 9.110 -1.766 1.00 84.56 101 ALA A O 1
ATOM 751 N N . ARG A 1 102 ? -3.086 11.121 -2.602 1.00 86.81 102 ARG A N 1
ATOM 752 C CA . ARG A 1 102 ? -4.451 11.545 -2.932 1.00 86.81 102 ARG A CA 1
ATOM 753 C C . ARG A 1 102 ? -5.014 10.712 -4.080 1.00 86.81 102 ARG A C 1
ATOM 755 O O . ARG A 1 102 ? -6.086 10.139 -3.929 1.00 86.81 102 ARG A O 1
ATOM 762 N N . GLU A 1 103 ? -4.279 10.605 -5.186 1.00 88.69 103 GLU A N 1
ATOM 763 C CA . GLU A 1 103 ? -4.730 9.858 -6.367 1.00 88.69 103 GLU A CA 1
ATOM 764 C C . GLU A 1 103 ? -4.990 8.381 -6.033 1.00 88.69 103 GLU A C 1
ATOM 766 O O . GLU A 1 103 ? -6.052 7.850 -6.351 1.00 88.69 103 GLU A O 1
ATOM 771 N N . ALA A 1 104 ? -4.076 7.724 -5.310 1.00 87.38 104 ALA A N 1
ATOM 772 C CA . ALA A 1 104 ? -4.242 6.322 -4.924 1.00 87.38 104 ALA A CA 1
ATOM 773 C C . ALA A 1 104 ? -5.461 6.101 -4.013 1.00 87.38 104 ALA A C 1
ATOM 775 O O . ALA A 1 104 ? -6.175 5.111 -4.169 1.00 87.38 104 ALA A O 1
ATOM 776 N N . SER A 1 105 ? -5.719 7.027 -3.085 1.00 87.00 105 SER A N 1
ATOM 777 C CA . SER A 1 105 ? -6.848 6.935 -2.150 1.00 87.00 105 SER A CA 1
ATOM 778 C C . SER A 1 105 ? -8.194 7.164 -2.836 1.00 87.00 105 SER A C 1
ATOM 780 O O . SER A 1 105 ? -9.143 6.422 -2.582 1.00 87.00 105 SER A O 1
ATOM 782 N N . LEU A 1 106 ? -8.264 8.140 -3.747 1.00 87.31 106 LEU A N 1
ATOM 783 C CA . LEU A 1 106 ? -9.455 8.397 -4.563 1.00 87.31 106 LEU A CA 1
ATOM 784 C C . LEU A 1 106 ? -9.790 7.187 -5.436 1.00 87.31 106 LEU A C 1
ATOM 786 O O . LEU A 1 106 ? -10.935 6.738 -5.474 1.00 87.31 106 LEU A O 1
ATOM 790 N N . LEU A 1 107 ? -8.777 6.602 -6.079 1.00 86.75 107 LEU A N 1
ATOM 791 C CA . LEU A 1 107 ? -8.948 5.398 -6.889 1.00 86.75 107 LEU A CA 1
ATOM 792 C C . LEU A 1 107 ? -9.309 4.155 -6.056 1.00 86.75 107 LEU A C 1
ATOM 794 O O . LEU A 1 107 ? -9.873 3.202 -6.595 1.00 86.75 107 LEU A O 1
ATOM 798 N N . ALA A 1 108 ? -8.984 4.143 -4.760 1.00 84.94 108 ALA A N 1
ATOM 799 C CA . ALA A 1 108 ? -9.362 3.084 -3.826 1.00 84.94 108 ALA A CA 1
ATOM 800 C C . ALA A 1 108 ? -10.777 3.266 -3.235 1.00 84.94 108 ALA A C 1
ATOM 802 O O . ALA A 1 108 ? -11.252 2.363 -2.551 1.00 84.94 108 ALA A O 1
ATOM 803 N N . GLY A 1 109 ? -11.461 4.385 -3.515 1.00 83.94 109 GLY A N 1
ATOM 804 C CA . GLY A 1 109 ? -12.822 4.663 -3.036 1.00 83.94 109 GLY A CA 1
ATOM 805 C C . GLY A 1 109 ? -12.898 5.373 -1.679 1.00 83.94 109 GLY A C 1
ATOM 806 O O . GLY A 1 109 ? -13.961 5.400 -1.061 1.00 83.94 109 GLY A O 1
ATOM 807 N N . VAL A 1 110 ? -11.790 5.948 -1.199 1.00 82.81 110 VAL A N 1
ATOM 808 C CA . VAL A 1 110 ? -11.756 6.710 0.059 1.00 82.81 110 VAL A CA 1
ATOM 809 C C . VAL A 1 110 ? -12.378 8.103 -0.147 1.00 82.81 110 VAL A C 1
ATOM 811 O O . VAL A 1 110 ? -12.075 8.750 -1.149 1.00 82.81 110 VAL A O 1
ATOM 814 N N . PRO A 1 111 ? -13.217 8.602 0.782 1.00 77.62 111 PRO A N 1
ATOM 815 C CA . PRO A 1 111 ? -13.839 9.917 0.677 1.00 77.62 111 PRO A CA 1
ATOM 816 C C . PRO A 1 111 ? -12.833 11.073 0.803 1.00 77.62 111 PRO A C 1
ATOM 818 O O . PRO A 1 111 ? -11.912 11.039 1.619 1.00 77.62 111 PRO A O 1
ATOM 821 N N . ASP A 1 112 ? -13.104 12.167 0.086 1.00 72.44 112 ASP A N 1
ATOM 822 C CA . ASP A 1 112 ? -12.304 13.409 0.022 1.00 72.44 112 ASP A CA 1
ATOM 823 C C . ASP A 1 112 ? -12.115 14.142 1.360 1.00 72.44 112 ASP A C 1
ATOM 825 O O . ASP A 1 112 ? -11.365 15.115 1.441 1.00 72.44 112 ASP A O 1
ATOM 829 N N . LYS A 1 113 ? -12.819 13.710 2.409 1.00 74.88 113 LYS A N 1
ATOM 830 C CA . LYS A 1 113 ? -12.742 14.296 3.750 1.00 74.88 113 LYS A CA 1
ATOM 831 C C . LYS A 1 113 ? -11.443 13.920 4.476 1.00 74.88 113 LYS A C 1
ATOM 833 O O . LYS A 1 113 ? -11.051 14.625 5.405 1.00 74.88 113 LYS A O 1
ATOM 838 N N . ALA A 1 114 ? -10.791 12.830 4.067 1.00 76.50 114 ALA A N 1
ATOM 839 C CA . ALA A 1 114 ? -9.538 12.386 4.661 1.00 76.50 114 ALA A CA 1
ATOM 840 C C . ALA A 1 114 ? -8.397 13.371 4.354 1.00 76.50 114 ALA A C 1
ATOM 842 O O . ALA A 1 114 ? -8.284 13.925 3.260 1.00 76.50 114 ALA A O 1
ATOM 843 N N . SER A 1 115 ? -7.521 13.589 5.329 1.00 77.12 115 SER A N 1
ATOM 844 C CA . SER A 1 115 ? -6.310 14.386 5.144 1.00 77.12 115 SER A CA 1
ATOM 845 C C . SER A 1 115 ? -5.208 13.533 4.512 1.00 77.12 115 SER A C 1
ATOM 847 O O . SER A 1 115 ? -4.787 12.523 5.080 1.00 77.12 115 SER A O 1
ATOM 849 N N . PHE A 1 116 ? -4.705 13.970 3.357 1.00 79.06 116 PHE A N 1
ATOM 850 C CA . PHE A 1 116 ? -3.655 13.276 2.607 1.00 79.06 116 PHE A CA 1
ATOM 851 C C . PHE A 1 116 ? -2.295 13.925 2.845 1.00 79.06 116 PHE A C 1
ATOM 853 O O . PHE A 1 116 ? -2.109 15.109 2.555 1.00 79.06 116 PHE A O 1
ATOM 860 N N . ILE A 1 117 ? -1.335 13.142 3.332 1.00 79.81 117 ILE A N 1
ATOM 861 C CA . ILE A 1 117 ? 0.050 13.585 3.518 1.00 79.81 117 ILE A CA 1
ATOM 862 C C . ILE A 1 117 ? 0.956 12.727 2.644 1.00 79.81 117 ILE A C 1
ATOM 864 O O . ILE A 1 117 ? 0.853 11.501 2.612 1.00 79.81 117 ILE A O 1
ATOM 868 N N . TYR A 1 118 ? 1.870 13.390 1.946 1.00 74.06 118 TYR A N 1
ATOM 869 C CA . TYR A 1 118 ? 2.828 12.741 1.074 1.00 74.06 118 TYR A CA 1
ATOM 870 C C . TYR A 1 118 ? 4.247 13.098 1.508 1.00 74.06 118 TYR A C 1
ATOM 872 O O . TYR A 1 118 ? 4.590 14.276 1.619 1.00 74.06 118 TYR A O 1
ATOM 880 N N . LEU A 1 119 ? 5.042 12.071 1.808 1.00 70.56 119 LEU A N 1
ATOM 881 C CA . LEU A 1 119 ? 6.416 12.213 2.282 1.00 70.56 119 LEU A CA 1
ATOM 882 C C . LEU A 1 119 ? 7.377 11.824 1.162 1.00 70.56 119 LEU A C 1
ATOM 884 O O . LEU A 1 119 ? 7.346 10.696 0.667 1.00 70.56 119 LEU A O 1
ATOM 888 N N . THR A 1 120 ? 8.238 12.766 0.794 1.00 66.69 120 THR A N 1
ATOM 889 C CA . THR A 1 120 ? 9.264 12.599 -0.237 1.00 66.69 120 THR A CA 1
ATOM 890 C C . THR A 1 120 ? 10.622 12.708 0.430 1.00 66.69 120 THR A C 1
ATOM 892 O O . THR A 1 120 ? 10.843 13.653 1.191 1.00 66.69 120 THR A O 1
ATOM 895 N N . GLY A 1 121 ? 11.489 11.729 0.182 1.00 52.16 121 GLY A N 1
ATOM 896 C CA . GLY A 1 121 ? 12.881 11.726 0.638 1.00 52.16 121 GLY A CA 1
ATOM 897 C C . GLY A 1 121 ? 13.838 12.228 -0.425 1.00 52.16 121 GLY A C 1
ATOM 898 O O . GLY A 1 121 ? 13.449 12.204 -1.614 1.00 52.16 121 GLY A O 1
#